Protein 4JCG (pdb70)

Radius of gyration: 11.3 Å; Cα contacts (8 Å, |Δi|>4): 110; chains: 1; bounding box: 26×27×25 Å

Structure (mmCIF, N/CA/C/O backbone):
data_4JCG
#
_entry.id   4JCG
#
_cell.length_a   60.358
_cell.length_b   60.358
_cell.length_c   109.133
_cell.angle_alpha   90.00
_cell.angle_beta   90.00
_cell.angle_gamma   120.00
#
_symmetry.space_group_name_H-M   'P 65 2 2'
#
loop_
_entity.id
_entity.type
_entity.pdbx_description
1 polymer 'Cytochrome c-552'
2 non-polymer 'HEME C'
3 water water
#
loop_
_atom_site.group_PDB
_atom_site.id
_atom_site.type_symbol
_atom_site.label_atom_id
_atom_site.label_alt_id
_atom_site.label_comp_id
_atom_site.label_asym_id
_atom_site.label_entity_id
_atom_site.label_seq_id
_atom_site.pdbx_PDB_ins_code
_atom_site.Cartn_x
_atom_site.Cartn_y
_atom_site.Cartn_z
_atom_site.occupancy
_atom_site.B_iso_or_equiv
_atom_site.auth_seq_id
_atom_site.auth_comp_id
_atom_site.auth_asym_id
_atom_site.auth_atom_id
_atom_site.pdbx_PDB_model_num
ATOM 1 N N . ASP A 1 1 ? -18.375 -26.286 -0.011 1.00 36.22 1 ASP A N 1
ATOM 2 C CA . ASP A 1 1 ? -18.955 -27.118 -1.049 1.00 36.63 1 ASP A CA 1
ATOM 3 C C . ASP A 1 1 ? -19.230 -26.329 -2.335 1.00 35.95 1 ASP A C 1
ATOM 4 O O . ASP A 1 1 ? -18.937 -25.144 -2.418 1.00 35.35 1 ASP A O 1
ATOM 9 N N . ALA A 1 2 ? -19.746 -26.997 -3.360 1.00 39.14 2 ALA A N 1
ATOM 10 C CA . ALA A 1 2 ? -20.003 -26.317 -4.632 1.00 39.63 2 ALA A CA 1
ATOM 11 C C . ALA A 1 2 ? -20.933 -25.114 -4.490 1.00 39.94 2 ALA A C 1
ATOM 12 O O . ALA A 1 2 ? -20.725 -24.073 -5.116 1.00 38.92 2 ALA A O 1
ATOM 14 N N . ASP A 1 3 ? -21.974 -25.246 -3.675 1.00 39.26 3 ASP A N 1
ATOM 15 C CA . ASP A 1 3 ? -22.863 -24.121 -3.467 1.00 39.78 3 ASP A CA 1
ATOM 16 C C . ASP A 1 3 ? -22.142 -22.917 -2.847 1.00 37.23 3 ASP A C 1
ATOM 17 O O . ASP A 1 3 ? -22.394 -21.769 -3.219 1.00 37.67 3 ASP A O 1
ATOM 22 N N . LEU A 1 4 ? -21.241 -23.185 -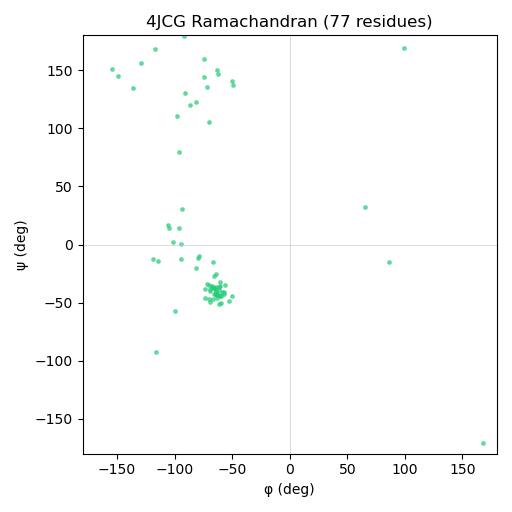1.909 1.00 34.85 4 LEU A N 1
ATOM 23 C CA . LEU A 1 4 ? -20.506 -22.120 -1.240 1.00 32.96 4 LEU A CA 1
ATOM 24 C C . LEU A 1 4 ? -19.534 -21.505 -2.217 1.00 32.16 4 LEU A C 1
ATOM 25 O O . LEU A 1 4 ? -19.292 -20.303 -2.191 1.00 32.87 4 LEU A O 1
ATOM 30 N N . ALA A 1 5 ? -18.993 -22.333 -3.097 1.00 32.71 5 ALA A N 1
ATOM 31 C CA . ALA A 1 5 ? -18.018 -21.826 -4.055 1.00 32.96 5 ALA A CA 1
ATOM 32 C C . ALA A 1 5 ? -18.770 -20.923 -5.029 1.00 37.03 5 ALA A C 1
ATOM 33 O O . ALA A 1 5 ? -18.267 -19.878 -5.423 1.00 35.28 5 ALA A O 1
ATOM 35 N N . LYS A 1 6 ? -19.969 -21.333 -5.420 1.00 39.75 6 LYS A N 1
ATOM 36 C CA . LYS A 1 6 ? -20.819 -20.482 -6.251 1.00 43.12 6 LYS A CA 1
ATOM 37 C C . LYS A 1 6 ? -21.166 -19.171 -5.530 1.00 45.50 6 LYS A C 1
ATOM 38 O O . LYS A 1 6 ? -20.961 -18.078 -6.076 1.00 42.18 6 LYS A O 1
ATOM 44 N N . LYS A 1 7 ? -21.650 -19.282 -4.294 1.00 38.39 7 LYS A N 1
ATOM 45 C CA . LYS A 1 7 ? -22.070 -18.111 -3.517 1.00 45.78 7 LYS A CA 1
ATOM 46 C C . LYS A 1 7 ? -20.969 -17.068 -3.352 1.00 44.80 7 LYS A C 1
ATOM 47 O O . LYS A 1 7 ? -21.235 -15.864 -3.316 1.00 43.07 7 LYS A O 1
ATOM 53 N N . ASN A 1 8 ? -19.730 -17.538 -3.239 1.00 35.70 8 ASN A N 1
ATOM 54 C CA . ASN A 1 8 ? -18.569 -16.661 -3.124 1.00 33.55 8 ASN A CA 1
ATOM 55 C C . ASN A 1 8 ? -17.822 -16.364 -4.402 1.00 37.14 8 ASN A C 1
ATOM 56 O O . ASN A 1 8 ? -16.663 -15.902 -4.359 1.00 34.27 8 ASN A O 1
ATOM 61 N N . ASN A 1 9 ? -18.459 -16.688 -5.529 1.00 39.61 9 ASN A N 1
ATOM 62 C CA . ASN A 1 9 ? -18.019 -16.299 -6.862 1.00 44.92 9 ASN A CA 1
ATOM 63 C C . ASN A 1 9 ? -16.701 -16.937 -7.242 1.00 39.04 9 ASN A C 1
ATOM 64 O O . ASN A 1 9 ? -15.907 -16.351 -7.991 1.00 46.27 9 ASN A O 1
ATOM 69 N N . CYS A 1 10 ? -16.463 -18.144 -6.748 1.00 42.51 10 CYS A N 1
ATOM 70 C CA . CYS A 1 10 ? -15.235 -18.833 -7.123 1.00 36.97 10 CYS A CA 1
ATOM 71 C C . CYS A 1 10 ? -15.356 -19.502 -8.473 1.00 40.07 10 CYS A C 1
ATOM 72 O O . CYS A 1 10 ? -14.343 -19.787 -9.109 1.00 40.70 10 CYS A O 1
ATOM 75 N N . ILE A 1 11 ? -16.582 -19.744 -8.919 1.00 45.17 11 ILE A N 1
ATOM 76 C CA . ILE A 1 11 ? -16.805 -20.586 -10.089 1.00 53.52 11 ILE A CA 1
ATOM 77 C C . ILE A 1 11 ? -16.565 -19.862 -11.407 1.00 53.18 11 ILE A C 1
ATOM 78 O O . ILE A 1 11 ? -16.494 -20.499 -12.459 1.00 54.38 11 ILE A O 1
ATOM 83 N N . ALA A 1 12 ? -16.429 -18.539 -11.356 1.00 48.15 12 ALA A N 1
ATOM 84 C CA . ALA A 1 12 ? -16.087 -17.778 -12.559 1.00 50.50 12 ALA A CA 1
ATOM 85 C C . ALA A 1 12 ? -14.742 -18.279 -13.042 1.00 50.26 12 ALA A C 1
ATOM 86 O O . ALA A 1 12 ? -14.477 -18.393 -14.249 1.00 58.28 12 ALA A O 1
ATOM 88 N N . CYS A 1 13 ? -13.893 -18.606 -12.081 1.00 45.77 13 CYS A N 1
ATOM 89 C CA . CYS A 1 13 ? -1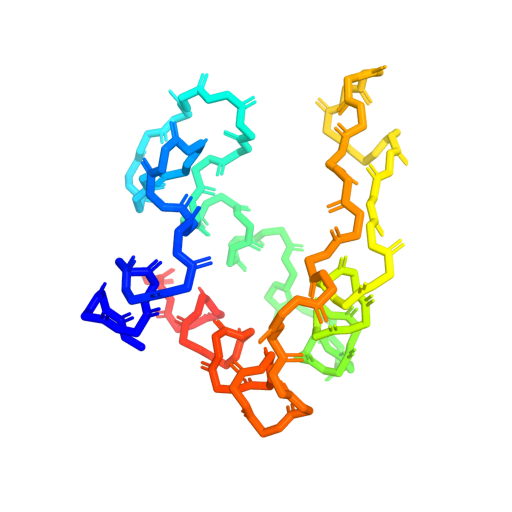2.504 -18.909 -12.387 1.00 44.40 13 CYS A CA 1
ATOM 90 C C . CYS A 1 13 ? -12.058 -20.349 -12.133 1.00 43.28 13 CYS A C 1
ATOM 91 O O . CYS A 1 13 ? -11.012 -20.733 -12.619 1.00 42.91 13 CYS A O 1
ATOM 94 N N . HIS A 1 14 ? -12.821 -21.154 -11.408 1.00 43.00 14 HIS A N 1
ATOM 95 C CA . HIS A 1 14 ? -12.346 -22.485 -11.039 1.00 45.76 14 HIS A CA 1
ATOM 96 C C . HIS A 1 14 ? -13.451 -23.533 -11.221 1.00 47.38 14 HIS A C 1
ATOM 97 O O . HIS A 1 14 ? -14.563 -23.314 -10.782 1.00 47.87 14 HIS A O 1
ATOM 104 N N . GLN A 1 15 ? -13.138 -24.685 -11.818 1.00 46.44 15 GLN A N 1
ATOM 105 C CA . GLN A 1 15 ? -14.020 -25.846 -11.694 1.00 48.30 15 GLN A CA 1
ATOM 106 C C . GLN A 1 15 ? -13.232 -26.914 -10.972 1.00 53.27 15 GLN A C 1
ATOM 107 O O . GLN A 1 15 ? -11.998 -26.780 -10.818 1.00 44.00 15 GLN A O 1
ATOM 113 N N . VAL A 1 16 ? -13.935 -27.968 -10.550 1.00 49.90 16 VAL A N 1
ATOM 114 C CA . VAL A 1 16 ? -13.336 -29.074 -9.796 1.00 54.11 16 VAL A CA 1
ATOM 115 C C . VAL A 1 16 ? -12.383 -29.931 -10.622 1.00 53.29 16 VAL A C 1
ATOM 116 O O . VAL A 1 16 ? -11.244 -30.213 -10.217 1.00 46.49 16 VAL A O 1
ATOM 120 N N . GLU A 1 17 ? -12.850 -30.353 -11.796 1.00 53.54 17 GLU A N 1
ATOM 121 C CA A GLU A 1 17 ? -12.104 -31.311 -12.609 0.56 53.31 17 GLU A CA 1
ATOM 122 C CA B GLU A 1 17 ? -12.107 -31.316 -12.604 0.44 53.41 17 GLU A CA 1
ATOM 123 C C . GLU A 1 17 ? -11.148 -30.690 -13.616 1.00 56.85 17 GLU A C 1
ATOM 124 O O . GLU A 1 17 ? -10.141 -31.311 -13.997 1.00 55.91 17 GLU A O 1
ATOM 135 N N . THR A 1 18 ? -11.451 -29.480 -14.076 1.00 55.45 18 THR A N 1
ATOM 136 C CA . THR A 1 18 ? -10.613 -28.913 -15.137 1.00 57.29 18 THR A CA 1
ATOM 137 C C . THR A 1 18 ? -10.116 -27.505 -14.844 1.00 53.19 18 THR A C 1
ATOM 138 O O . THR A 1 18 ? -10.717 -26.776 -14.050 1.00 51.96 18 THR A O 1
ATOM 142 N N . LYS A 1 19 ? -9.009 -27.134 -15.484 1.00 52.51 19 LYS A N 1
ATOM 143 C CA . LYS A 1 19 ? -8.530 -25.756 -15.419 1.00 49.48 19 LYS A CA 1
ATOM 144 C C . LYS A 1 19 ? -9.411 -24.835 -16.225 1.00 50.05 19 LYS A C 1
ATOM 145 O O . LYS A 1 19 ? -9.771 -25.155 -17.359 1.00 62.39 19 LYS A O 1
ATOM 151 N N . VAL A 1 20 ? -9.745 -23.688 -15.649 1.00 50.10 20 VAL A N 1
ATOM 152 C CA . VAL A 1 20 ? -10.508 -22.658 -16.349 1.00 51.39 20 VAL A CA 1
ATOM 153 C C . VAL A 1 20 ? -9.589 -21.449 -16.438 1.00 49.93 20 VAL A C 1
ATOM 154 O O . VAL A 1 20 ? -8.812 -21.347 -17.386 1.00 51.13 20 VAL A O 1
ATOM 158 N N . VAL A 1 21 ? -9.686 -20.551 -15.458 1.00 47.61 21 VAL A N 1
ATOM 159 C CA . VAL A 1 21 ? -8.765 -19.422 -15.294 1.00 45.99 21 VAL A CA 1
ATOM 160 C C . VAL A 1 21 ? -7.711 -19.742 -14.230 1.00 42.13 21 VAL A C 1
ATOM 161 O O . VAL A 1 21 ? -6.511 -19.688 -14.484 1.00 45.04 21 VAL A O 1
ATOM 165 N N . GLY A 1 22 ? -8.155 -20.068 -13.032 1.00 40.77 22 GLY A N 1
ATOM 166 C CA . GLY A 1 22 ? -7.202 -20.548 -12.048 1.00 37.12 22 GLY A CA 1
ATOM 167 C C . GLY A 1 22 ? -7.207 -22.039 -12.195 1.00 42.74 22 GLY A C 1
ATOM 168 O O . GLY A 1 22 ? -7.942 -22.580 -13.014 1.00 40.31 22 GLY A O 1
ATOM 169 N N . PRO A 1 23 ? -6.391 -22.717 -11.403 1.00 34.98 23 PRO A N 1
ATOM 170 C CA . PRO A 1 23 ? -6.264 -24.171 -11.446 1.00 39.06 23 PRO A CA 1
ATOM 171 C C . PRO A 1 23 ? -7.556 -24.940 -11.097 1.00 39.19 23 PRO A C 1
ATOM 172 O O . PRO A 1 23 ? -8.398 -24.482 -10.295 1.00 35.95 23 PRO A O 1
ATOM 176 N N . ALA A 1 24 ? -7.727 -26.098 -11.738 1.00 45.24 24 ALA A N 1
ATOM 177 C CA . ALA A 1 24 ? -8.753 -27.056 -11.324 1.00 40.00 24 ALA A CA 1
ATOM 178 C C . ALA A 1 24 ? -8.664 -27.279 -9.835 1.00 37.40 24 ALA A C 1
ATOM 179 O O . ALA A 1 24 ? -7.562 -27.411 -9.306 1.00 35.56 24 ALA A O 1
ATOM 181 N N . LEU A 1 25 ? -9.800 -27.329 -9.143 1.00 37.83 25 LEU A N 1
ATOM 182 C CA . LEU A 1 25 ? -9.759 -27.489 -7.696 1.00 35.55 25 LEU A CA 1
ATOM 183 C C . LEU A 1 25 ? -9.160 -28.832 -7.306 1.00 41.48 25 LEU A C 1
ATOM 184 O O . LEU A 1 25 ? -8.436 -28.902 -6.331 1.00 36.27 25 LEU A O 1
ATOM 189 N N . LYS A 1 26 ? -9.431 -29.906 -8.064 1.00 40.02 26 LYS A N 1
ATOM 190 C CA . LYS A 1 26 ? -8.836 -31.200 -7.708 1.00 42.93 26 LYS A CA 1
ATOM 191 C C . LYS A 1 26 ? -7.316 -31.168 -7.858 1.00 36.65 26 LYS A C 1
ATOM 192 O O . LYS A 1 26 ? -6.591 -31.861 -7.134 1.00 43.52 26 LYS A O 1
ATOM 198 N N . ASP A 1 27 ? -6.818 -30.307 -8.737 1.00 36.68 27 ASP A N 1
ATOM 199 C CA . ASP A 1 27 ? -5.364 -30.151 -8.919 1.00 39.64 27 ASP A CA 1
ATOM 200 C C . ASP A 1 27 ? -4.745 -29.435 -7.730 1.00 32.88 27 ASP A C 1
ATOM 201 O O . ASP A 1 27 ? -3.606 -29.720 -7.330 1.00 32.82 27 ASP A O 1
ATOM 206 N N . ILE A 1 28 ? -5.500 -28.504 -7.158 1.00 34.78 28 ILE A N 1
ATOM 207 C CA . ILE A 1 28 ? -5.100 -27.924 -5.907 1.00 28.27 28 ILE A CA 1
ATOM 208 C C . ILE A 1 28 ? -5.088 -28.977 -4.798 1.00 28.04 28 ILE A C 1
ATOM 209 O O . ILE A 1 28 ? -4.141 -29.007 -4.021 1.00 29.21 28 ILE A O 1
ATOM 214 N N . ALA A 1 29 ? -6.101 -29.846 -4.726 1.00 30.84 29 ALA A N 1
ATOM 215 C CA . ALA A 1 29 ? -6.157 -30.873 -3.664 1.00 33.11 29 ALA A CA 1
ATOM 216 C C . ALA A 1 29 ? -4.924 -31.806 -3.797 1.00 32.87 29 ALA A C 1
ATOM 217 O O . ALA A 1 29 ? -4.231 -32.104 -2.799 1.00 32.96 29 ALA A O 1
ATOM 219 N N . ALA A 1 30 ? -4.631 -32.184 -5.023 1.00 39.76 30 ALA A N 1
ATOM 220 C CA . ALA A 1 30 ? -3.487 -33.067 -5.323 1.00 44.82 30 ALA A CA 1
ATOM 221 C C . ALA A 1 30 ? -2.148 -32.470 -4.867 1.00 37.05 30 ALA A C 1
ATOM 222 O O . ALA A 1 30 ? -1.341 -33.141 -4.225 1.00 41.39 30 ALA A O 1
ATOM 224 N N . LYS A 1 31 ? -1.952 -31.182 -5.133 1.00 32.88 31 LYS A N 1
ATOM 225 C CA . LYS A 1 31 ? -0.697 -30.534 -4.837 1.00 30.23 31 LYS A CA 1
ATOM 226 C C . LYS A 1 31 ? -0.424 -30.466 -3.353 1.00 32.76 31 LYS A C 1
ATOM 227 O O . LYS A 1 31 ? 0.728 -30.588 -2.927 1.00 37.14 31 LYS A O 1
ATOM 233 N N . TYR A 1 32 ? -1.478 -30.241 -2.567 1.00 32.70 32 TYR A N 1
ATOM 234 C CA . TYR A 1 32 ? -1.327 -29.939 -1.152 1.00 33.87 32 TYR A CA 1
ATOM 235 C C . TYR A 1 32 ? -1.699 -31.083 -0.213 1.00 37.03 32 TYR A C 1
ATOM 236 O O . TYR A 1 32 ? -1.841 -30.890 0.991 1.00 38.43 32 TYR A O 1
ATOM 245 N N . ALA A 1 33 ? -1.769 -32.290 -0.753 1.00 43.32 33 ALA A N 1
ATOM 246 C CA . ALA A 1 33 ? -2.178 -33.447 0.030 1.00 47.73 33 ALA A CA 1
ATOM 247 C C . ALA A 1 33 ? -1.271 -33.755 1.234 1.00 51.24 33 ALA A C 1
ATOM 248 O O . ALA A 1 33 ? -1.743 -34.252 2.259 1.00 52.56 33 ALA A O 1
ATOM 250 N N . ASP A 1 34 ? 0.021 -33.464 1.098 1.00 45.57 34 ASP A N 1
ATOM 251 C CA . ASP A 1 34 ? 1.005 -33.739 2.140 1.00 53.42 34 ASP A CA 1
ATOM 252 C C . ASP A 1 34 ? 1.396 -32.517 2.963 1.00 54.95 34 ASP A C 1
ATOM 253 O O . ASP A 1 34 ? 2.276 -32.610 3.834 1.00 53.24 34 ASP A O 1
ATOM 258 N N . LYS A 1 35 ? 0.777 -31.369 2.686 1.00 44.30 35 LYS A N 1
ATOM 259 C CA . LYS A 1 35 ? 1.123 -30.177 3.429 1.00 43.77 35 LYS A CA 1
ATOM 260 C C . LYS A 1 35 ? 0.277 -30.171 4.681 1.00 54.53 35 LYS A C 1
ATOM 261 O O . LYS A 1 35 ? -0.951 -30.169 4.592 1.00 46.40 35 LYS A O 1
ATOM 267 N N . ASP A 1 36 ? 0.918 -30.186 5.849 1.00 49.90 36 ASP A N 1
ATOM 268 C CA A ASP A 1 36 ? 0.182 -30.283 7.106 0.66 60.68 36 ASP A CA 1
ATOM 269 C CA B ASP A 1 36 ? 0.171 -30.301 7.101 0.34 60.30 36 ASP A CA 1
ATOM 270 C C . ASP A 1 36 ? -0.790 -29.131 7.355 1.00 57.64 36 ASP A C 1
ATOM 271 O O . ASP A 1 36 ? -1.938 -29.339 7.752 1.00 64.17 36 ASP A O 1
ATOM 280 N N . ASP A 1 37 ? -0.337 -27.912 7.124 1.00 48.45 37 ASP A N 1
ATOM 281 C CA . ASP A 1 37 ? -1.199 -26.769 7.398 1.00 51.53 37 ASP A CA 1
ATOM 282 C C . ASP A 1 37 ? -1.954 -26.351 6.144 1.00 44.38 37 ASP A C 1
ATOM 283 O O . ASP A 1 37 ? -2.235 -25.181 5.969 1.00 42.44 37 ASP A O 1
ATOM 288 N N . ALA A 1 38 ? -2.260 -27.296 5.260 1.00 28.88 38 ALA A N 1
ATOM 289 C CA . ALA A 1 38 ? -2.747 -26.940 3.923 1.00 25.52 38 ALA A CA 1
ATOM 290 C C . ALA A 1 38 ? -4.023 -26.115 3.976 1.00 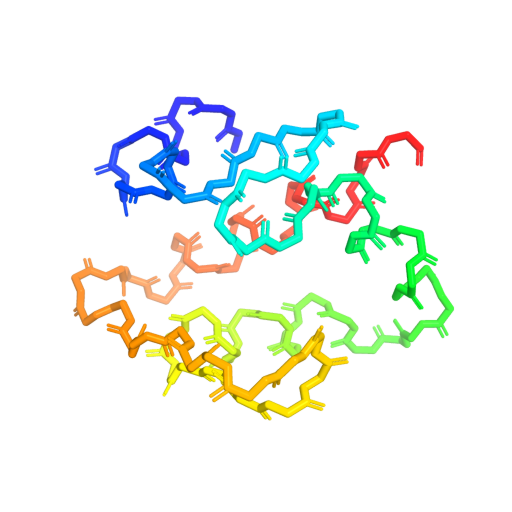23.60 38 ALA A C 1
ATOM 291 O O . ALA A 1 38 ? -4.194 -25.190 3.168 1.00 25.34 38 ALA A O 1
ATOM 293 N N . ALA A 1 39 ? -4.937 -26.479 4.874 1.00 25.14 39 ALA A N 1
ATOM 294 C CA . ALA A 1 39 ? -6.225 -25.782 4.890 1.00 25.14 39 ALA A CA 1
ATOM 295 C C . ALA A 1 39 ? -6.091 -24.332 5.312 1.00 24.89 39 ALA A C 1
ATOM 296 O O . ALA A 1 39 ? -6.709 -23.440 4.704 1.00 23.01 39 ALA A O 1
ATOM 298 N N . THR A 1 40 ? -5.344 -24.070 6.387 1.00 24.02 40 THR A N 1
ATOM 299 C CA . THR A 1 40 ? -5.138 -22.692 6.795 1.00 25.21 40 THR A CA 1
ATOM 300 C C . THR A 1 40 ? -4.295 -21.953 5.778 1.00 22.69 40 THR A C 1
ATOM 301 O O . THR A 1 40 ? -4.539 -20.760 5.532 1.00 26.40 40 THR A O 1
ATOM 305 N N . TYR A 1 41 ? -3.335 -22.634 5.169 1.00 25.07 41 TYR A N 1
ATOM 306 C CA . TYR A 1 41 ? -2.574 -22.005 4.086 1.00 23.49 41 TYR A CA 1
ATOM 307 C C . TYR A 1 41 ? -3.486 -21.574 2.934 1.00 24.56 41 TYR A C 1
ATOM 308 O O . TYR A 1 41 ? -3.427 -20.441 2.479 1.00 22.79 41 TYR A O 1
ATOM 317 N N . LEU A 1 42 ? -4.326 -22.489 2.475 1.00 20.51 42 LEU A N 1
ATOM 318 C CA . LEU A 1 42 ? -5.205 -22.150 1.342 1.00 18.91 42 LEU A CA 1
ATOM 319 C C . LEU A 1 42 ? -6.236 -21.107 1.745 1.00 19.19 42 LEU A C 1
ATOM 320 O O . LEU A 1 42 ? -6.603 -20.256 0.925 1.00 20.00 42 LEU A O 1
ATOM 325 N N . ALA A 1 43 ? -6.754 -21.158 2.983 1.00 19.12 43 ALA A N 1
ATOM 326 C CA . ALA A 1 43 ? -7.707 -20.134 3.377 1.00 19.59 43 ALA A CA 1
ATOM 327 C C . ALA A 1 43 ? -7.022 -18.757 3.313 1.00 19.22 43 ALA A C 1
ATOM 328 O O . ALA A 1 43 ? -7.649 -17.781 2.910 1.00 21.73 43 ALA A O 1
ATOM 330 N N . GLY A 1 44 ? -5.739 -18.700 3.674 1.00 20.91 44 GLY A N 1
ATOM 331 C CA . GLY A 1 44 ? -4.994 -17.464 3.594 1.00 26.59 44 GLY A CA 1
ATOM 332 C C . GLY A 1 44 ? -4.856 -16.962 2.174 1.00 23.79 44 GLY A C 1
ATOM 333 O O . GLY A 1 44 ? -4.978 -15.766 1.905 1.00 24.97 44 GLY A O 1
ATOM 334 N N . LYS A 1 45 ? -4.598 -17.888 1.248 1.00 21.09 45 LYS A N 1
ATOM 335 C CA . LYS A 1 45 ? -4.547 -17.518 -0.167 1.00 21.61 45 LYS A CA 1
ATOM 336 C C . LYS A 1 45 ? -5.898 -17.045 -0.695 1.00 20.44 45 LYS A C 1
ATOM 337 O O . LYS A 1 45 ? -5.981 -16.108 -1.489 1.00 24.23 45 LYS A O 1
ATOM 343 N N . ILE A 1 46 ? -6.991 -17.673 -0.269 1.00 21.72 46 ILE A N 1
ATOM 344 C CA . ILE A 1 46 ? -8.314 -17.237 -0.695 1.00 18.71 46 ILE A CA 1
ATOM 345 C C . ILE A 1 46 ? -8.589 -15.799 -0.196 1.00 23.40 46 ILE A C 1
ATOM 346 O O . ILE A 1 46 ? -9.075 -14.936 -0.956 1.00 25.62 46 ILE A O 1
ATOM 351 N N . LYS A 1 47 ? -8.221 -15.521 1.049 1.00 23.09 47 LYS A N 1
ATOM 352 C CA . LYS A 1 47 ? -8.520 -14.202 1.609 1.00 23.73 47 LYS A CA 1
ATOM 353 C C . LYS A 1 47 ? -7.591 -13.159 1.002 1.00 29.87 47 LYS A C 1
ATOM 354 O O . LYS A 1 47 ? -8.036 -12.076 0.581 1.00 29.61 47 LYS A O 1
ATOM 360 N N . GLY A 1 48 ? -6.304 -13.478 0.944 1.00 29.15 48 GLY A N 1
ATOM 361 C CA . GLY A 1 48 ? -5.303 -12.484 0.566 1.00 29.84 48 GLY A CA 1
ATOM 362 C C . GLY A 1 48 ? -4.892 -12.423 -0.884 1.00 28.96 48 GLY A C 1
ATOM 363 O O . GLY A 1 48 ? -4.220 -11.462 -1.284 1.00 31.99 48 GLY A O 1
ATOM 364 N N . GLY A 1 49 ? -5.256 -13.430 -1.679 1.00 26.67 49 GLY A N 1
ATOM 365 C CA . GLY A 1 49 ? -4.827 -13.472 -3.064 1.00 26.26 49 GLY A CA 1
ATOM 366 C C . GLY A 1 49 ? -3.643 -14.394 -3.240 1.00 26.47 49 GLY A C 1
ATOM 367 O O . GLY A 1 49 ? -3.015 -14.828 -2.258 1.00 27.54 49 GLY A O 1
ATOM 368 N N . SER A 1 50 ? -3.321 -14.669 -4.496 1.00 26.33 50 SER A N 1
ATOM 369 C CA . SER A 1 50 ? -2.198 -15.553 -4.836 1.00 27.03 50 SER A CA 1
ATOM 370 C C . SER A 1 50 ? -1.578 -15.147 -6.161 1.00 28.06 50 SER A C 1
ATOM 371 O O . SER A 1 50 ? -2.274 -14.745 -7.096 1.00 30.07 50 SER A O 1
ATOM 374 N N . SER A 1 51 ? -0.273 -15.304 -6.264 1.00 28.69 51 SER A N 1
ATOM 375 C CA . SER A 1 51 ? 0.356 -15.225 -7.566 1.00 31.22 51 SER A CA 1
ATOM 376 C C . SER A 1 51 ? 1.658 -16.022 -7.602 1.00 25.77 51 SER A C 1
ATOM 377 O O . SER A 1 51 ? 2.317 -16.225 -6.582 1.00 30.12 51 SER A O 1
ATOM 380 N N . GLY A 1 52 ? 1.976 -16.506 -8.789 1.00 24.36 52 GLY A N 1
ATOM 381 C CA . GLY A 1 52 ? 3.201 -17.263 -9.001 1.00 26.73 52 GLY A CA 1
ATOM 382 C C . GLY A 1 52 ? 3.169 -18.767 -8.733 1.00 21.23 52 GLY A C 1
ATOM 383 O O . GLY A 1 52 ? 4.130 -19.454 -9.114 1.00 23.48 52 GLY A O 1
ATOM 384 N N . VAL A 1 53 ? 2.143 -19.262 -8.032 1.00 22.17 53 VA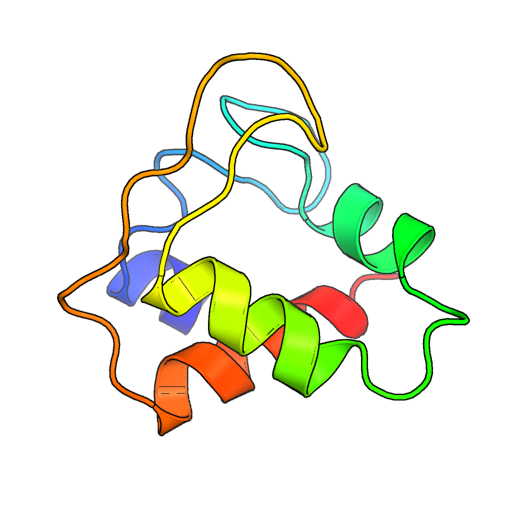L A N 1
ATOM 385 C CA . VAL A 1 53 ? 2.098 -20.681 -7.747 1.00 21.25 53 VAL A CA 1
ATOM 386 C C . VAL A 1 53 ? 1.743 -21.504 -8.992 1.00 23.89 53 VAL A C 1
ATOM 387 O O . VAL A 1 53 ? 2.274 -22.606 -9.203 1.00 23.32 53 VAL A O 1
ATOM 391 N N . TRP A 1 54 ? 0.839 -20.974 -9.805 1.00 23.79 54 TRP A N 1
ATOM 392 C CA . TRP A 1 54 ? 0.299 -21.698 -10.961 1.00 22.23 54 TRP A CA 1
ATOM 393 C C . TRP A 1 54 ? 0.596 -20.987 -12.277 1.00 25.69 54 TRP A C 1
ATOM 394 O O . TRP A 1 54 ? 0.365 -21.561 -13.335 1.00 31.38 54 TRP A O 1
ATOM 405 N N . GLY A 1 55 ? 1.055 -19.742 -12.206 1.00 24.55 55 GLY A N 1
ATOM 406 C CA . GLY A 1 55 ? 1.262 -18.932 -13.401 1.00 26.49 55 GLY A CA 1
ATOM 407 C C . GLY A 1 55 ? 1.479 -17.516 -12.929 1.00 31.91 55 GLY A C 1
ATOM 408 O O . GLY A 1 55 ? 1.667 -17.292 -11.737 1.00 29.72 55 GLY A O 1
ATOM 409 N N . GLN A 1 56 ? 1.495 -16.566 -13.862 1.00 28.14 56 GLN A N 1
ATOM 410 C CA . GLN A 1 56 ? 1.770 -15.177 -13.504 1.00 28.46 56 GLN A CA 1
ATOM 411 C C . GLN A 1 56 ? 0.509 -14.328 -13.523 1.00 35.21 56 GLN A C 1
ATOM 412 O O . GLN A 1 56 ? 0.579 -13.107 -13.547 1.00 38.93 56 GLN A O 1
ATOM 418 N N . ILE A 1 57 ? -0.628 -14.995 -13.562 1.00 29.36 57 ILE A N 1
ATOM 419 C CA . ILE A 1 57 ? -1.917 -14.301 -13.482 1.00 30.86 57 ILE A CA 1
ATOM 420 C C . ILE A 1 57 ? -2.405 -14.369 -12.040 1.00 38.54 57 ILE A C 1
ATOM 421 O O . ILE A 1 57 ? -2.717 -15.439 -11.541 1.00 37.88 57 ILE A O 1
ATOM 426 N N . PRO A 1 58 ? -2.421 -13.230 -11.339 1.00 36.19 58 PRO A N 1
ATOM 427 C CA . PRO A 1 58 ? -2.762 -13.296 -9.915 1.00 39.11 58 PRO A CA 1
ATOM 428 C C . PRO A 1 58 ? -4.240 -13.514 -9.666 1.00 34.79 58 PRO A C 1
ATOM 429 O O . PRO A 1 58 ? -5.101 -13.023 -10.397 1.00 42.04 58 PRO A O 1
ATOM 433 N N . MET A 1 59 ? -4.535 -14.271 -8.621 1.00 28.08 59 MET A N 1
ATOM 434 C CA . MET A 1 59 ? -5.885 -14.257 -8.078 1.00 33.14 59 MET A CA 1
ATOM 435 C C . MET A 1 59 ? -6.002 -13.042 -7.180 1.00 35.06 59 MET A C 1
ATOM 436 O O . MET A 1 59 ? -5.238 -12.890 -6.223 1.00 30.24 59 MET A O 1
ATOM 441 N N . PRO A 1 60 ? -6.960 -12.145 -7.461 1.00 36.56 60 PRO A N 1
ATOM 442 C CA . PRO A 1 60 ? -7.185 -11.050 -6.516 1.00 38.95 60 PRO A CA 1
ATOM 443 C C . PRO A 1 60 ? -7.655 -11.549 -5.161 1.00 34.58 60 PRO A C 1
ATOM 444 O O . PRO A 1 60 ? -8.342 -12.574 -5.098 1.00 31.45 60 PRO A O 1
ATOM 448 N N . PRO A 1 61 ? -7.326 -10.816 -4.087 1.00 34.02 61 PRO A N 1
ATOM 449 C CA . PRO A 1 61 ? -7.957 -11.108 -2.794 1.00 33.89 61 PRO A CA 1
ATOM 450 C C . PRO A 1 61 ? -9.472 -11.181 -2.937 1.00 32.76 61 PRO A C 1
ATOM 451 O O . PRO A 1 61 ? -10.088 -10.400 -3.676 1.00 38.67 61 PRO A O 1
ATOM 455 N N . ASN A 1 62 ? -10.063 -12.134 -2.226 1.00 28.16 62 ASN A N 1
ATOM 456 C CA . ASN A 1 62 ? -11.497 -12.311 -2.229 1.00 28.54 62 ASN A CA 1
ATOM 457 C C . ASN A 1 62 ? -12.046 -11.584 -0.999 1.00 31.05 62 ASN A C 1
ATOM 458 O O . ASN A 1 62 ? -12.314 -12.187 0.050 1.00 26.95 62 ASN A O 1
ATOM 463 N N . VAL A 1 63 ? -12.163 -10.270 -1.147 1.00 29.24 63 VAL A N 1
ATOM 464 C CA . VAL A 1 63 ? -12.440 -9.397 -0.023 1.00 31.02 63 VAL A CA 1
ATOM 465 C C . VAL A 1 63 ? -13.817 -9.592 0.576 1.00 31.31 63 VAL A C 1
ATOM 466 O O . VAL A 1 63 ? -14.065 -9.142 1.689 1.00 33.18 63 VAL A O 1
ATOM 470 N N . ASN A 1 64 ? -14.717 -10.276 -0.128 1.00 31.64 64 ASN A N 1
ATOM 471 C CA . ASN A 1 64 ? -16.057 -10.473 0.393 1.00 31.08 64 ASN A CA 1
ATOM 472 C C . ASN A 1 64 ? -16.221 -11.800 1.141 1.00 24.64 64 ASN A C 1
ATOM 473 O O . ASN A 1 64 ? -17.299 -12.077 1.654 1.00 26.65 64 ASN A O 1
ATOM 478 N N . VAL A 1 65 ? -15.158 -12.594 1.233 1.00 24.58 65 VAL A N 1
ATOM 479 C CA . VAL A 1 65 ? -15.250 -13.929 1.854 1.00 23.21 65 VAL A CA 1
ATOM 480 C C . VAL A 1 65 ? -14.944 -13.801 3.352 1.00 24.45 65 VAL A C 1
ATOM 481 O O . VAL A 1 65 ? -13.939 -13.193 3.733 1.00 25.97 65 VAL A O 1
ATOM 485 N N . SER A 1 66 ? -15.812 -14.382 4.183 1.00 22.19 66 SER A N 1
ATOM 486 C CA . SER A 1 66 ? -15.594 -14.373 5.630 1.00 21.51 66 SER A CA 1
ATOM 487 C C . SER A 1 66 ? -14.478 -15.369 5.981 1.00 18.80 66 SER A C 1
ATOM 488 O O . SER A 1 66 ? -14.123 -16.273 5.181 1.00 20.22 66 SER A O 1
ATOM 491 N N . ASP A 1 67 ? -13.884 -15.191 7.146 1.00 20.73 67 ASP A N 1
ATOM 492 C CA . ASP A 1 67 ? -12.887 -16.130 7.622 1.00 19.60 67 ASP A CA 1
ATOM 493 C C . ASP A 1 67 ? -13.425 -17.566 7.600 1.00 22.09 67 ASP A C 1
ATOM 4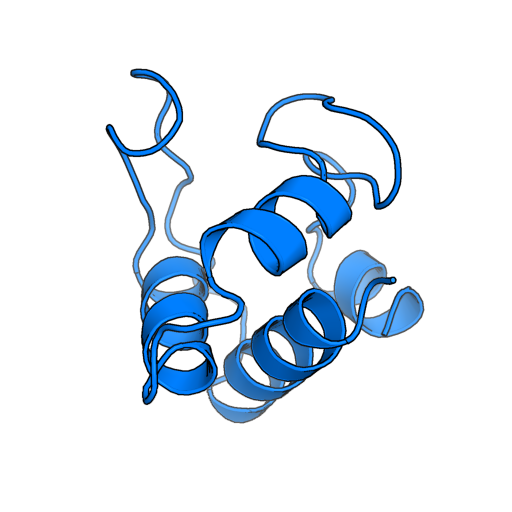94 O O . ASP A 1 67 ? -12.757 -18.489 7.110 1.00 20.93 67 ASP A O 1
ATOM 499 N N . ALA A 1 68 ? -14.613 -17.752 8.140 1.00 23.28 68 ALA A N 1
ATOM 500 C CA . ALA A 1 68 ? -15.154 -19.108 8.241 1.00 21.26 68 ALA A CA 1
ATOM 501 C C . ALA A 1 68 ? -15.387 -19.689 6.855 1.00 24.49 68 ALA A C 1
ATOM 502 O O . ALA A 1 68 ? -15.100 -20.868 6.640 1.00 20.86 68 ALA A O 1
ATOM 504 N N . ASP A 1 69 ? -15.932 -18.890 5.931 1.00 21.02 69 ASP A N 1
ATOM 505 C CA . ASP A 1 69 ? -16.141 -19.399 4.562 1.00 20.14 69 ASP A CA 1
ATOM 506 C C . ASP A 1 69 ? -14.853 -19.701 3.820 1.00 19.82 69 ASP A C 1
ATOM 507 O O . ASP A 1 69 ? -14.803 -20.665 3.026 1.00 19.69 69 ASP A O 1
ATOM 512 N N . ALA A 1 70 ? -13.815 -18.877 4.023 1.00 17.51 70 ALA A N 1
ATOM 513 C CA . ALA A 1 70 ? -12.500 -19.141 3.388 1.00 17.06 70 ALA A CA 1
ATOM 514 C C . ALA A 1 70 ? -11.997 -20.497 3.869 1.00 19.34 70 ALA A C 1
ATOM 515 O O . ALA A 1 70 ? -11.498 -21.301 3.077 1.00 18.59 70 ALA A O 1
ATOM 517 N N . LYS A 1 71 ? -12.112 -20.771 5.158 1.00 18.32 71 LYS A N 1
ATOM 518 C CA . LYS A 1 71 ? -11.648 -22.054 5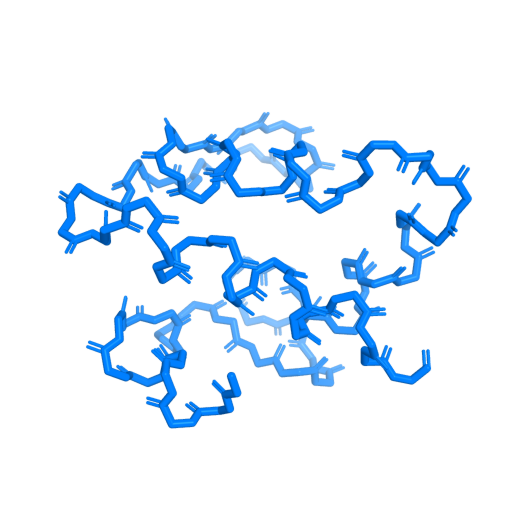.685 1.00 20.71 71 LYS A CA 1
ATOM 519 C C . LYS A 1 71 ? -12.523 -23.222 5.212 1.00 20.11 71 LYS A C 1
ATOM 520 O O . LYS A 1 71 ? -11.975 -24.289 4.844 1.00 21.99 71 LYS A O 1
ATOM 526 N N . ALA A 1 72 ? -13.830 -23.021 5.131 1.00 20.44 72 ALA A N 1
ATOM 527 C CA . ALA A 1 72 ? -14.745 -24.052 4.636 1.00 22.27 72 ALA A CA 1
ATOM 528 C C . ALA A 1 72 ? -14.454 -24.356 3.181 1.00 22.57 72 ALA A C 1
ATOM 529 O O . ALA A 1 72 ? -14.475 -25.532 2.742 1.00 24.79 72 ALA A O 1
ATOM 531 N N . LEU A 1 73 ? -14.168 -23.315 2.427 1.00 19.88 73 LEU A N 1
ATOM 532 C CA . LEU A 1 73 ? -13.763 -23.547 1.013 1.00 20.10 73 LEU A CA 1
ATOM 533 C C . LEU A 1 73 ? -12.448 -24.282 0.879 1.00 20.81 73 LEU A C 1
ATOM 534 O O . LEU A 1 73 ? -12.349 -25.177 0.051 1.00 23.49 73 LEU A O 1
ATOM 539 N N . ALA A 1 74 ? -11.466 -23.918 1.686 1.00 20.58 74 ALA A N 1
ATOM 540 C CA . ALA A 1 74 ? -10.160 -24.595 1.653 1.00 20.41 74 ALA A CA 1
ATOM 541 C C . ALA A 1 74 ? -10.366 -26.044 2.060 1.00 22.88 74 ALA A C 1
ATOM 542 O O . ALA A 1 74 ? -9.805 -26.950 1.412 1.00 24.56 74 ALA A O 1
ATOM 544 N N . ASP A 1 75 ? -11.118 -26.264 3.135 1.00 23.83 75 ASP A N 1
ATOM 545 C CA . ASP A 1 75 ? -11.349 -27.642 3.580 1.00 24.79 75 ASP A CA 1
ATOM 546 C C . ASP A 1 75 ? -11.967 -28.487 2.469 1.00 29.51 75 ASP 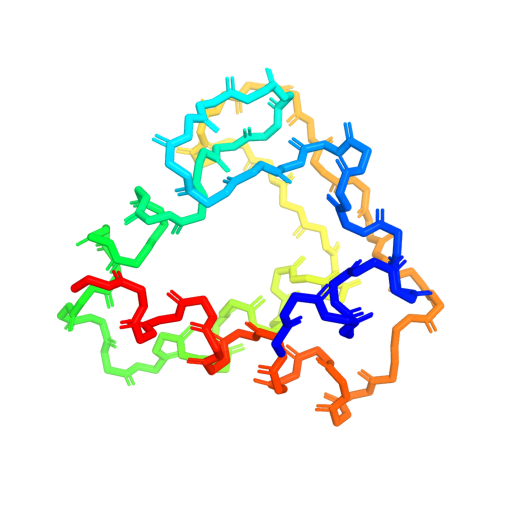A C 1
ATOM 547 O O . ASP A 1 75 ? -11.579 -29.643 2.238 1.00 30.08 75 ASP A O 1
ATOM 552 N N . TRP A 1 76 ? -12.932 -27.907 1.771 1.00 25.32 76 TRP A N 1
ATOM 553 C CA . TRP A 1 76 ? -13.696 -28.638 0.772 1.00 28.53 76 TRP A CA 1
ATOM 554 C C . TRP A 1 76 ? -12.815 -28.943 -0.422 1.00 32.25 76 TRP A C 1
ATOM 555 O O . TRP A 1 76 ? -12.784 -30.071 -0.921 1.00 34.46 76 TRP A O 1
ATOM 566 N N . ILE A 1 77 ? -12.086 -27.932 -0.883 1.00 26.77 77 ILE A N 1
ATOM 567 C CA . ILE A 1 77 ? -11.101 -28.157 -1.939 1.00 26.44 77 ILE A CA 1
ATOM 568 C C . ILE A 1 77 ? -10.160 -29.327 -1.622 1.00 27.78 77 ILE A C 1
ATOM 569 O O . ILE A 1 77 ? -9.895 -30.184 -2.478 1.00 33.41 77 ILE A O 1
ATOM 574 N N . LEU A 1 78 ? -9.666 -29.395 -0.395 1.00 27.77 78 LEU A N 1
ATOM 575 C CA . LEU A 1 78 ? -8.716 -30.452 -0.055 1.00 28.65 78 LEU A CA 1
ATOM 576 C C . LEU A 1 78 ? -9.294 -31.869 -0.134 1.00 38.06 78 LEU A C 1
ATOM 577 O O . LEU A 1 78 ? -8.551 -32.835 -0.361 1.00 38.02 78 LEU A O 1
ATOM 582 N N . THR A 1 79 ? -10.603 -32.004 0.018 1.00 32.84 79 THR A N 1
ATOM 583 C CA . THR A 1 79 ? -11.212 -33.320 -0.011 1.00 35.64 79 THR A CA 1
ATOM 584 C C . THR A 1 79 ? -11.382 -33.829 -1.427 1.00 37.98 79 THR A C 1
ATOM 585 O O . THR A 1 79 ? -11.698 -34.991 -1.621 1.00 42.71 79 THR A O 1
ATOM 589 N N . LEU A 1 80 ? -11.157 -32.972 -2.422 1.00 40.22 80 LEU A N 1
ATOM 590 C CA . LEU A 1 80 ? -11.526 -33.320 -3.786 1.00 42.61 80 LEU A CA 1
ATOM 591 C C . LEU A 1 80 ? -10.630 -34.411 -4.333 1.00 52.60 80 LEU A C 1
ATOM 592 O O . LEU A 1 80 ? -9.470 -34.178 -4.639 1.00 51.70 80 LEU A O 1
ATOM 597 N N . LYS A 1 81 ? -11.214 -35.608 -4.401 1.00 58.10 81 LYS A N 1
ATOM 598 C CA . LYS A 1 81 ? -10.604 -36.832 -4.915 1.00 70.10 81 LYS A CA 1
ATOM 599 C C . LYS A 1 81 ? -9.466 -37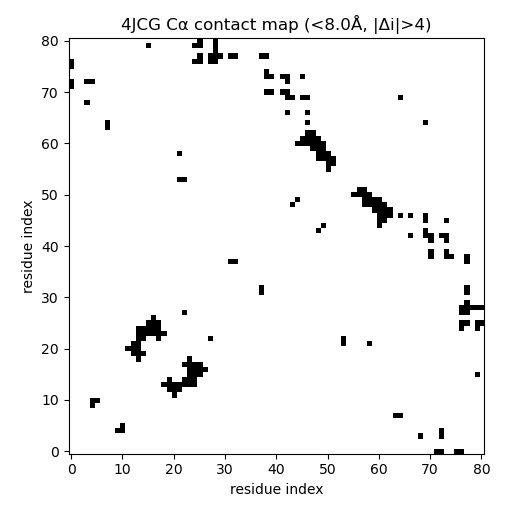.337 -4.032 1.00 77.49 81 LYS A C 1
ATOM 600 O O . LYS A 1 81 ? -8.480 -36.640 -3.764 1.00 76.05 81 LYS A O 1
#

Organism: Nitrosomonas europaea (strain ATCC 19718 / CIP 103999 / KCTC 2705 / NBRC 14298) (NCBI:txid228410)

InterPro domains:
  IPR002324 Cytochrome c, class ID [PR00606] (26-39)
  IPR002324 Cytochrome c, class ID [PR00606] (41-54)
  IPR002324 Cytochrome c, class ID [PR00606] (64-77)
  IPR002324 Cytochrome c, class ID [PR00606] (79-89)
  IPR002324 Cytochrome c, class ID [PR00606] (91-101)
  IPR009056 Cytochrome c-like domain [PF00034] (26-103)
  IPR009056 Cytochrome c-like domain [PS51007] (18-103)
  IPR036909 Cytochrome c-like domain superfamily [G3DSA:1.10.760.10] (23-103)
  IPR036909 Cytochrome c-like domain superfamily [SSF46626] (29-102)

CATH classification: 1.10.760.10

B-factor: mean 38.44, std 13.98, range [17.06, 85.48]

Secondary structure (DSSP, 8-state):
-HHHHHHTT-TTT--SSS-SSS--HHHHHHHTTT-TTHHHHHHHHHHH-B-SSSSSSPBPP-TT--HHHHHHHHHHHHH--

Foldseek 3Di:
DVVLCVVLPVVVAEDQPAGRNHGRLLVLLVVCVPPPCQLVVQLCCQQCWDADPGHGDIGHGSPVADSVSSSVVSVVSNVRD

Solvent-accessible surface area: 5022 Å² total; per-residue (Å²): 85,63,114,21,1,130,152,25,110,31,88,62,51,26,98,43,88,75,143,60,77,13,18,0,8,46,61,15,5,75,112,19,80,141,74,151,78,4,18,87,64,14,5,34,49,20,82,52,13,23,66,45,55,115,35,155,135,82,58,96,70,44,126,143,18,60,101,75,39,0,74,42,3,0,58,44,16,48,99,25,193

Sequence (81 aa):
DADLAKKNNCIACHQVEETKVVGPALKDIAAKYADKDDDAATYLAGKIKGGSSGVWGQIPMPPNVNVSDADAKALADWILTLK

Nearest PDB structures (foldseek):
  3zow-assembly4_D  TM=9.969E-01  e=7.488E-15  Nitrosomonas europaea
  3zow-assembly13_M  TM=9.926E-01  e=2.400E-14  Nitrosomonas europaea
  3zow-assembly8_H  TM=9.983E-01  e=3.539E-14  Nitrosomonas europaea
  3zow-assembly1_A  TM=9.985E-01  e=1.784E-13  Nitrosomonas europaea
  3zow-assembly18_R  TM=9.869E-01  e=1.165E-12  Nitrosomonas europaea